Protein AF-A0A845WGE0-F1 (afdb_monomer)

pLDDT: mean 90.98, std 5.56, range [73.38, 97.06]

Mean predicted aligned error: 7.99 Å

Structure (mmCIF, N/CA/C/O backbone):
data_AF-A0A845WGE0-F1
#
_entry.id   AF-A0A845WGE0-F1
#
loop_
_atom_site.group_PDB
_atom_site.id
_atom_site.type_symbol
_atom_site.label_atom_id
_atom_site.label_alt_id
_atom_site.label_comp_id
_atom_site.label_asym_id
_atom_site.label_entity_id
_atom_site.label_seq_id
_atom_site.pdbx_PDB_ins_code
_atom_site.Cartn_x
_atom_site.Cartn_y
_atom_site.Cartn_z
_atom_site.occupancy
_atom_site.B_iso_or_equiv
_atom_site.auth_seq_id
_atom_site.auth_comp_id
_atom_site.auth_asym_id
_atom_site.auth_atom_id
_atom_site.pdbx_PDB_model_num
ATOM 1 N N . THR A 1 1 ? 9.457 -1.136 -33.233 1.00 73.38 1 THR A N 1
ATOM 2 C CA . THR A 1 1 ? 8.592 -1.005 -32.035 1.00 73.38 1 THR A CA 1
ATOM 3 C C . THR A 1 1 ? 7.409 -1.964 -32.046 1.00 73.38 1 THR A C 1
ATOM 5 O O . THR A 1 1 ? 7.099 -2.477 -30.983 1.00 73.38 1 THR A O 1
ATOM 8 N N . LEU A 1 2 ? 6.786 -2.268 -33.195 1.00 82.62 2 LEU A N 1
ATOM 9 C CA . LEU A 1 2 ? 5.668 -3.230 -33.269 1.00 82.62 2 LEU A CA 1
ATOM 10 C C . LEU A 1 2 ? 6.053 -4.666 -32.859 1.00 82.62 2 LEU A C 1
ATOM 12 O O . LEU A 1 2 ? 5.371 -5.253 -32.031 1.00 82.62 2 LEU A O 1
ATOM 16 N N . ILE A 1 3 ? 7.190 -5.190 -33.337 1.00 89.44 3 ILE A N 1
ATOM 17 C CA . ILE A 1 3 ? 7.697 -6.518 -32.927 1.00 89.44 3 ILE A CA 1
ATOM 18 C C . ILE A 1 3 ? 7.929 -6.569 -31.408 1.00 89.44 3 ILE A C 1
ATOM 20 O O . ILE A 1 3 ? 7.468 -7.479 -30.727 1.00 89.44 3 ILE A O 1
ATOM 24 N N . VAL A 1 4 ? 8.565 -5.535 -30.852 1.00 87.88 4 VAL A N 1
ATOM 25 C CA . VAL A 1 4 ? 8.800 -5.416 -29.403 1.00 87.88 4 VAL A CA 1
ATOM 26 C C . VAL A 1 4 ? 7.477 -5.409 -28.626 1.00 87.88 4 VAL A C 1
ATOM 28 O O . VAL A 1 4 ? 7.387 -6.056 -27.592 1.00 87.88 4 VAL A O 1
ATOM 31 N N . SER A 1 5 ? 6.436 -4.748 -29.142 1.00 89.12 5 SER A N 1
ATOM 32 C CA . SER A 1 5 ? 5.085 -4.753 -28.555 1.00 89.12 5 SER A CA 1
ATOM 33 C C . SER A 1 5 ? 4.500 -6.155 -28.497 1.00 89.12 5 SER A C 1
ATOM 35 O O . SER A 1 5 ? 4.084 -6.588 -27.428 1.00 89.12 5 SER A O 1
ATOM 37 N N . SER A 1 6 ? 4.568 -6.898 -29.603 1.00 91.88 6 SER A N 1
ATOM 38 C CA . SER A 1 6 ? 4.052 -8.268 -29.655 1.00 91.88 6 SER A CA 1
ATOM 39 C C . SER A 1 6 ? 4.784 -9.236 -28.719 1.00 91.88 6 SER A C 1
ATOM 41 O O . SER A 1 6 ? 4.144 -10.078 -28.103 1.00 91.88 6 SER A O 1
ATOM 43 N N . VAL A 1 7 ? 6.106 -9.097 -28.569 1.00 95.06 7 VAL A N 1
ATOM 44 C CA . VAL A 1 7 ? 6.926 -10.019 -27.762 1.00 95.06 7 VAL A CA 1
ATOM 45 C C . VAL A 1 7 ? 6.880 -9.681 -26.269 1.00 95.06 7 VAL A C 1
ATOM 47 O O . VAL A 1 7 ? 6.980 -10.574 -25.436 1.00 95.06 7 VAL A O 1
ATOM 50 N N . THR A 1 8 ? 6.73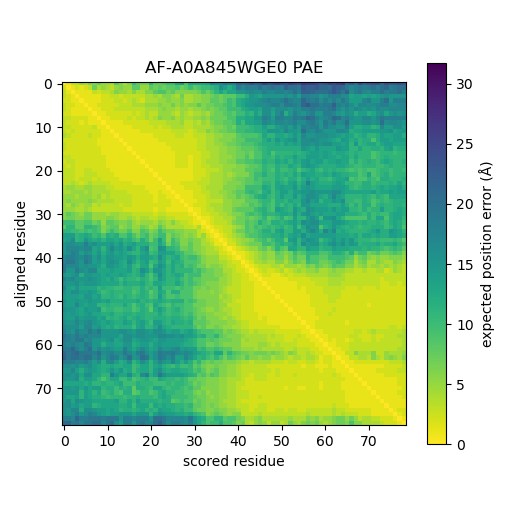3 -8.403 -25.909 1.00 92.69 8 THR A N 1
ATOM 51 C CA . THR A 1 8 ? 6.758 -7.959 -24.501 1.00 92.69 8 THR A CA 1
ATOM 52 C C . THR A 1 8 ? 5.373 -7.792 -23.878 1.00 92.69 8 THR A C 1
ATOM 54 O O . THR A 1 8 ? 5.273 -7.643 -22.664 1.00 92.69 8 THR A O 1
ATOM 57 N N . GLY A 1 9 ? 4.310 -7.751 -24.686 1.00 93.38 9 GLY A N 1
ATOM 58 C CA . GLY A 1 9 ? 2.949 -7.455 -24.228 1.00 93.38 9 GLY A CA 1
ATOM 59 C C . GLY A 1 9 ? 2.706 -5.982 -23.874 1.00 93.38 9 GLY A C 1
ATOM 60 O O . GLY A 1 9 ? 1.584 -5.606 -23.540 1.00 93.38 9 GLY A O 1
ATOM 61 N N . TYR A 1 10 ? 3.720 -5.116 -23.970 1.00 93.38 10 TYR A N 1
ATOM 62 C CA . TYR A 1 10 ? 3.543 -3.683 -23.764 1.00 93.38 10 TYR A CA 1
ATOM 63 C C . TYR A 1 10 ? 2.862 -3.025 -24.958 1.00 93.38 10 TYR A C 1
ATOM 65 O O . TYR A 1 10 ? 3.194 -3.295 -26.114 1.00 93.38 10 TYR A O 1
ATOM 73 N N . CYS A 1 11 ? 1.975 -2.068 -24.684 1.00 94.50 11 CYS A N 1
ATOM 74 C CA . CYS A 1 11 ? 1.423 -1.217 -25.728 1.00 94.50 11 CYS A CA 1
ATOM 75 C C . CYS A 1 11 ? 2.518 -0.345 -26.375 1.00 94.50 11 CYS A C 1
ATOM 77 O O . CYS A 1 11 ? 3.567 -0.047 -25.790 1.00 94.50 11 CYS A O 1
ATOM 79 N N . LEU A 1 12 ? 2.259 0.109 -27.602 1.00 94.00 12 LEU A N 1
ATOM 80 C CA . LEU A 1 12 ? 3.218 0.886 -28.388 1.00 94.00 12 LEU A CA 1
ATOM 81 C C . LEU A 1 12 ? 3.653 2.188 -27.693 1.00 94.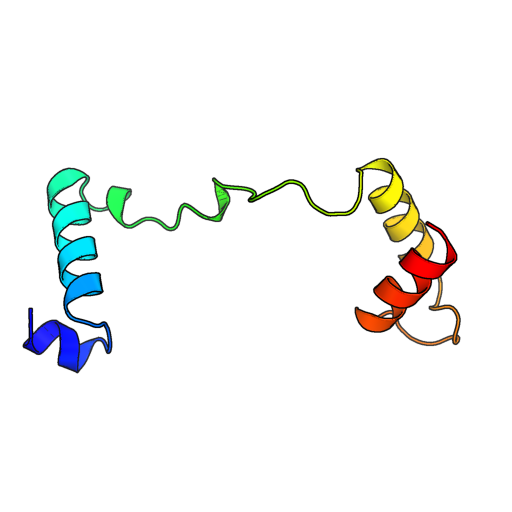00 12 LEU A C 1
ATOM 83 O O . LEU A 1 12 ? 4.800 2.618 -27.837 1.00 94.00 12 LEU A O 1
ATOM 87 N N . GLU A 1 13 ? 2.756 2.817 -26.935 1.00 94.88 13 GLU A N 1
ATOM 88 C CA . GLU A 1 13 ? 3.054 4.034 -26.180 1.00 94.88 13 GLU A CA 1
ATOM 89 C C . GLU A 1 13 ? 4.039 3.780 -25.041 1.00 94.88 13 GLU A C 1
ATOM 91 O O . GLU A 1 13 ? 5.019 4.519 -24.922 1.00 94.88 13 GLU A O 1
ATOM 96 N N . ALA A 1 14 ? 3.853 2.706 -24.268 1.00 93.62 14 ALA A N 1
ATOM 97 C CA . ALA A 1 14 ? 4.784 2.316 -23.213 1.00 93.62 14 ALA A CA 1
ATOM 98 C C . ALA A 1 14 ? 6.190 2.068 -23.781 1.00 93.62 14 ALA A C 1
ATOM 100 O O . ALA A 1 14 ? 7.170 2.593 -23.256 1.00 93.62 14 ALA A O 1
ATOM 101 N N . ILE A 1 15 ? 6.291 1.380 -24.924 1.00 95.25 15 ILE A N 1
ATOM 102 C CA . ILE A 1 15 ? 7.576 1.132 -25.598 1.00 95.25 15 ILE A CA 1
ATOM 103 C C . ILE A 1 15 ? 8.241 2.432 -26.044 1.00 95.25 15 ILE A C 1
ATOM 105 O O . ILE A 1 15 ? 9.442 2.613 -25.847 1.00 95.25 15 ILE A O 1
ATOM 109 N N . ARG A 1 16 ? 7.477 3.367 -26.622 1.00 95.12 16 ARG A N 1
ATOM 110 C CA . ARG A 1 16 ? 8.007 4.687 -26.999 1.00 95.12 16 ARG A CA 1
ATOM 111 C C . ARG A 1 16 ? 8.502 5.458 -25.775 1.00 95.12 16 ARG A C 1
ATOM 113 O O . ARG A 1 16 ? 9.538 6.109 -25.864 1.00 95.12 16 ARG A O 1
ATOM 120 N N . GLN A 1 17 ? 7.791 5.393 -24.650 1.00 94.88 17 GLN A N 1
ATOM 121 C CA . GLN A 1 17 ? 8.202 6.059 -23.412 1.00 94.88 17 GLN A CA 1
ATOM 122 C C . GLN A 1 17 ? 9.480 5.450 -22.832 1.00 94.88 17 GLN A C 1
ATOM 124 O O . GLN A 1 17 ? 10.399 6.194 -22.493 1.00 94.88 17 GLN A O 1
ATOM 129 N N . ILE A 1 18 ? 9.576 4.120 -22.790 1.00 93.69 18 ILE A N 1
ATOM 130 C CA . ILE A 1 18 ? 10.782 3.401 -22.358 1.00 93.69 18 ILE A CA 1
ATOM 131 C C . ILE A 1 18 ? 11.976 3.800 -23.234 1.00 93.69 18 ILE A C 1
ATOM 133 O O . ILE A 1 18 ? 12.994 4.246 -22.709 1.00 93.69 18 ILE A O 1
ATOM 137 N N . ALA A 1 19 ? 11.831 3.744 -24.563 1.00 95.00 19 ALA A N 1
ATOM 138 C CA . ALA A 1 19 ? 12.894 4.119 -25.495 1.00 95.00 19 ALA A CA 1
ATOM 139 C C . ALA A 1 19 ? 13.328 5.587 -25.333 1.00 95.00 19 ALA A C 1
ATOM 141 O O . ALA A 1 19 ? 14.518 5.884 -25.279 1.00 95.00 19 ALA A O 1
ATOM 142 N N . ARG A 1 20 ? 12.376 6.520 -25.197 1.00 95.75 20 ARG A N 1
ATOM 143 C CA . ARG A 1 20 ? 12.675 7.946 -24.967 1.00 95.75 20 ARG A CA 1
ATOM 144 C C . ARG A 1 20 ? 13.425 8.179 -23.658 1.00 95.75 20 ARG A C 1
ATOM 146 O O . ARG A 1 20 ? 14.361 8.975 -23.640 1.00 95.75 20 ARG A O 1
ATOM 153 N N . ARG A 1 21 ? 13.015 7.519 -22.569 1.00 95.38 21 ARG A N 1
ATOM 154 C CA . ARG A 1 21 ? 13.675 7.633 -21.259 1.00 95.38 21 ARG A CA 1
ATOM 155 C C . ARG A 1 21 ? 15.087 7.074 -21.307 1.00 95.38 21 ARG A C 1
ATOM 157 O O . ARG A 1 21 ? 16.008 7.765 -20.884 1.00 95.38 21 ARG A O 1
ATOM 164 N N . TYR A 1 22 ? 15.252 5.892 -21.893 1.00 95.62 22 TYR A N 1
ATOM 165 C CA . TYR A 1 22 ? 16.561 5.279 -22.071 1.00 95.62 22 TYR A CA 1
ATOM 166 C C . TYR A 1 22 ? 17.494 6.160 -22.906 1.00 95.62 22 TYR A C 1
ATOM 168 O O . TYR A 1 22 ? 18.607 6.445 -22.487 1.00 95.62 22 TYR A O 1
ATOM 176 N N . ASN A 1 23 ? 17.031 6.685 -24.041 1.00 96.62 23 ASN A N 1
ATOM 177 C CA . ASN A 1 23 ? 17.866 7.539 -24.892 1.00 96.62 23 ASN A CA 1
ATOM 178 C C . ASN A 1 23 ? 18.288 8.848 -24.206 1.00 96.62 23 ASN A C 1
ATOM 180 O O . ASN A 1 23 ? 19.318 9.412 -24.554 1.00 96.62 23 ASN A O 1
ATOM 184 N N . ARG A 1 24 ? 17.495 9.350 -23.252 1.00 96.81 24 ARG A N 1
ATOM 185 C CA . ARG A 1 24 ? 17.776 10.606 -22.541 1.00 96.81 24 ARG A CA 1
ATOM 186 C C . ARG A 1 24 ? 18.644 10.415 -21.297 1.00 96.81 24 ARG A C 1
ATOM 188 O O . ARG A 1 24 ? 19.440 11.288 -20.984 1.00 96.81 24 ARG A O 1
ATOM 195 N N . GLN A 1 25 ? 18.419 9.340 -20.547 1.00 95.31 25 GLN A N 1
ATOM 196 C CA . GLN A 1 25 ? 18.950 9.150 -19.188 1.00 95.31 25 GLN A CA 1
ATOM 197 C C . GLN A 1 25 ? 19.725 7.832 -19.038 1.00 95.31 25 GLN A C 1
ATOM 199 O O . GLN A 1 25 ? 20.116 7.456 -17.937 1.00 95.31 25 GLN A O 1
ATOM 204 N N . GLY A 1 26 ? 19.899 7.080 -20.124 1.00 94.88 26 GLY A N 1
ATOM 205 C CA . GLY A 1 26 ? 20.454 5.734 -20.091 1.00 94.88 26 GLY A CA 1
ATOM 206 C C . GLY A 1 26 ? 19.634 4.785 -19.213 1.00 94.88 26 GLY A C 1
ATOM 207 O O . GLY A 1 26 ? 18.431 4.955 -18.992 1.00 94.88 26 GLY A O 1
ATOM 208 N N . LYS A 1 27 ? 20.322 3.777 -18.672 1.00 93.62 27 LYS A N 1
ATOM 209 C CA . LYS A 1 27 ? 19.764 2.773 -17.751 1.00 93.62 27 LYS A CA 1
ATOM 210 C C . LYS A 1 27 ? 19.101 3.382 -16.506 1.00 93.62 27 LYS A C 1
ATOM 212 O O . LYS A 1 27 ? 18.101 2.859 -16.026 1.00 93.62 27 LYS A O 1
ATOM 217 N N . GLU A 1 28 ? 19.609 4.509 -16.014 1.00 91.81 28 GLU A N 1
ATOM 218 C CA . GLU A 1 28 ? 19.119 5.182 -14.801 1.00 91.81 28 GLU A CA 1
ATOM 219 C C . GLU A 1 28 ? 17.700 5.745 -14.976 1.00 91.81 28 GLU A C 1
ATOM 221 O O . GLU A 1 28 ? 16.942 5.880 -14.011 1.00 91.81 28 GLU A O 1
ATOM 226 N N . GLY A 1 29 ? 17.297 6.028 -16.219 1.00 89.25 29 GLY A N 1
ATOM 227 C CA . GLY A 1 29 ? 15.936 6.444 -16.562 1.00 89.25 29 GLY A CA 1
ATOM 228 C C . GLY A 1 29 ? 14.891 5.327 -16.527 1.00 89.25 29 GLY A C 1
ATOM 229 O O . GLY A 1 29 ? 13.698 5.618 -16.640 1.00 89.25 29 GLY A O 1
ATOM 230 N N . LEU A 1 30 ? 15.321 4.067 -16.395 1.00 92.12 30 LEU A N 1
ATOM 231 C CA . LEU A 1 30 ? 14.447 2.888 -16.358 1.00 92.12 30 LEU A CA 1
ATOM 232 C C . LEU A 1 30 ? 14.303 2.271 -14.959 1.00 92.12 30 LEU A C 1
ATOM 234 O O . LEU A 1 30 ? 13.529 1.333 -14.794 1.00 92.12 30 LEU A O 1
ATOM 238 N N . VAL A 1 31 ? 15.024 2.786 -13.961 1.00 89.38 31 VAL A N 1
ATOM 239 C CA . VAL A 1 31 ? 14.939 2.315 -12.571 1.00 89.38 31 VAL A CA 1
ATOM 240 C C . VAL A 1 31 ? 13.543 2.590 -12.003 1.00 89.38 31 VAL A C 1
ATOM 242 O O . VAL A 1 31 ? 12.989 3.670 -12.224 1.00 89.38 31 VAL A O 1
ATOM 245 N N . ASP A 1 32 ? 12.984 1.637 -11.248 1.00 85.88 32 ASP A N 1
ATOM 246 C CA . ASP A 1 32 ? 11.756 1.875 -10.488 1.00 85.88 32 ASP A CA 1
ATOM 247 C C . ASP A 1 32 ? 12.036 2.865 -9.352 1.00 85.88 32 ASP A C 1
ATOM 249 O O . ASP A 1 32 ? 12.754 2.573 -8.395 1.00 85.88 32 ASP A O 1
ATOM 253 N N . ARG A 1 33 ? 11.469 4.065 -9.477 1.00 81.81 33 ARG A N 1
ATOM 254 C CA . ARG A 1 33 ? 11.612 5.138 -8.490 1.00 81.81 33 ARG A CA 1
ATOM 255 C C . ARG A 1 33 ? 10.445 5.202 -7.511 1.00 81.81 33 ARG A C 1
ATOM 257 O O . ARG A 1 33 ? 10.425 6.104 -6.686 1.00 81.81 33 ARG A O 1
ATOM 264 N N . ARG A 1 34 ? 9.478 4.276 -7.549 1.00 82.12 34 ARG A N 1
ATOM 265 C CA . ARG A 1 34 ? 8.332 4.282 -6.616 1.00 82.12 34 ARG A CA 1
ATOM 266 C C . ARG A 1 34 ? 8.776 4.257 -5.156 1.00 82.12 34 ARG A C 1
ATOM 268 O O . ARG A 1 34 ? 8.200 4.968 -4.351 1.00 82.12 34 ARG A O 1
ATOM 275 N N . HIS A 1 35 ? 9.861 3.555 -4.833 1.00 76.38 35 HIS A N 1
ATOM 276 C CA . HIS A 1 35 ? 10.446 3.572 -3.486 1.00 76.38 35 HIS A CA 1
ATOM 277 C C . HIS A 1 35 ? 10.958 4.955 -3.045 1.00 76.38 35 HIS A C 1
ATOM 279 O O . HIS A 1 35 ? 11.019 5.231 -1.854 1.00 76.38 35 HIS A O 1
ATOM 285 N N . GLN A 1 36 ? 11.314 5.829 -3.991 1.00 80.62 36 GLN A N 1
ATOM 286 C CA . GLN A 1 36 ? 11.759 7.205 -3.729 1.00 80.62 36 GLN A CA 1
ATOM 287 C C . GLN A 1 36 ? 10.588 8.198 -3.672 1.00 80.62 36 GLN A C 1
ATOM 289 O O . GLN A 1 36 ? 10.770 9.354 -3.297 1.00 80.62 36 GLN A O 1
ATOM 294 N N . HIS A 1 37 ? 9.387 7.758 -4.046 1.00 80.56 37 HIS A N 1
ATOM 295 C CA . HIS A 1 37 ? 8.169 8.552 -4.021 1.00 80.56 37 HIS A CA 1
ATOM 296 C C . HIS A 1 37 ? 7.199 7.915 -3.021 1.00 80.56 37 HIS A C 1
ATOM 298 O O . HIS A 1 37 ? 6.376 7.099 -3.432 1.00 80.56 37 HIS A O 1
ATOM 304 N N . PRO A 1 38 ? 7.250 8.290 -1.726 1.00 73.56 38 PRO A N 1
ATOM 305 C CA . PRO A 1 38 ? 6.472 7.644 -0.659 1.00 73.56 38 PRO A CA 1
ATOM 306 C C . PRO A 1 38 ? 4.946 7.784 -0.809 1.00 73.56 38 PRO A C 1
ATOM 308 O O . PRO A 1 38 ? 4.193 7.280 0.017 1.00 73.56 38 PRO A O 1
ATOM 311 N N . GLY A 1 39 ? 4.477 8.428 -1.880 1.00 80.69 39 GLY A N 1
ATOM 312 C CA . GLY A 1 39 ? 3.069 8.669 -2.135 1.00 80.69 39 GLY A CA 1
ATOM 313 C C . GLY A 1 39 ? 2.512 9.789 -1.256 1.00 80.69 39 GLY A C 1
ATOM 314 O O . GLY A 1 39 ? 3.263 10.493 -0.574 1.00 80.69 39 GLY A O 1
ATOM 315 N N . PRO A 1 40 ? 1.191 10.015 -1.316 1.00 81.00 40 PRO A N 1
ATOM 316 C CA . PRO A 1 40 ? 0.520 10.917 -0.392 1.00 81.00 40 PRO A CA 1
ATOM 317 C C . PRO A 1 40 ? 0.634 10.393 1.044 1.00 81.00 40 PRO A C 1
ATOM 319 O O . PRO A 1 40 ? 0.756 9.189 1.271 1.00 81.00 40 PRO A O 1
ATOM 322 N N . LYS A 1 41 ? 0.558 11.307 2.017 1.00 81.69 41 LYS A N 1
ATOM 323 C CA . LYS A 1 41 ? 0.551 10.944 3.438 1.00 81.69 41 LYS A CA 1
ATOM 324 C C . LYS A 1 41 ? -0.587 9.951 3.710 1.00 81.69 41 LYS A C 1
ATOM 326 O O . LYS A 1 41 ? -1.711 10.162 3.253 1.00 81.69 41 LYS 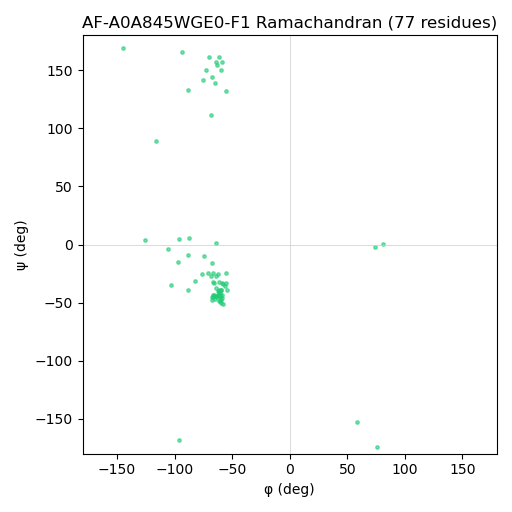A O 1
ATOM 331 N N . GLY A 1 42 ? -0.274 8.869 4.422 1.00 82.19 42 GLY A N 1
ATOM 332 C CA . GLY A 1 42 ? -1.252 7.852 4.806 1.00 82.19 42 GLY A CA 1
ATOM 333 C C . GLY A 1 42 ? -2.362 8.413 5.702 1.00 82.19 42 GLY A C 1
ATOM 334 O O . GLY A 1 42 ? -2.217 9.476 6.302 1.00 82.19 42 GLY A O 1
ATOM 335 N N . PHE A 1 43 ? -3.479 7.685 5.795 1.00 85.56 43 PHE A N 1
ATOM 336 C CA . PHE A 1 43 ? -4.640 8.063 6.617 1.00 85.56 43 PHE A CA 1
ATOM 337 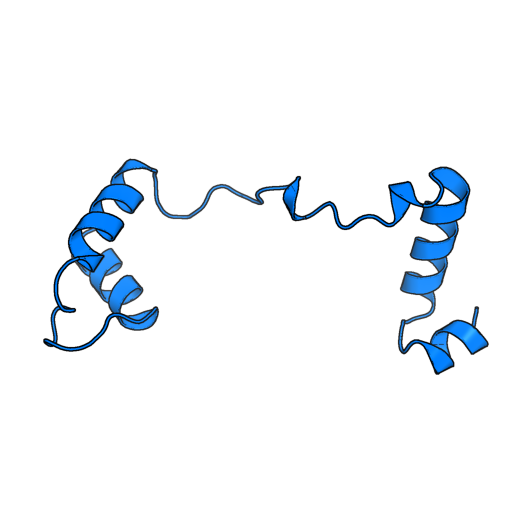C C . PHE A 1 43 ? -4.317 8.166 8.119 1.00 85.56 43 PHE A C 1
ATOM 339 O O . PHE A 1 43 ? -4.907 8.980 8.829 1.00 85.56 43 PHE A O 1
ATOM 346 N N . LEU A 1 44 ? -3.383 7.349 8.610 1.00 90.19 44 LEU A N 1
ATOM 347 C CA . LEU A 1 44 ? -2.971 7.351 10.011 1.00 90.19 44 LEU A CA 1
ATOM 348 C C . LEU A 1 44 ? -1.832 8.350 10.226 1.00 90.19 44 LEU A C 1
ATOM 350 O O . LEU A 1 44 ? -0.864 8.370 9.468 1.00 90.19 44 LEU A O 1
ATOM 354 N N . SER A 1 45 ? -1.949 9.172 11.272 1.00 91.38 45 SER A N 1
ATOM 355 C CA . SER A 1 45 ? -0.793 9.876 11.828 1.00 91.38 45 SER A CA 1
ATOM 356 C C . SER A 1 45 ? 0.138 8.882 12.523 1.00 91.38 45 SER A C 1
ATOM 358 O O . SER A 1 45 ? -0.296 7.797 12.914 1.00 91.38 45 SER A O 1
ATOM 360 N N . ASP A 1 46 ? 1.390 9.283 12.734 1.00 91.50 46 ASP A N 1
ATOM 361 C CA . ASP A 1 46 ? 2.405 8.461 13.405 1.00 91.50 46 ASP A CA 1
ATOM 362 C C . ASP A 1 46 ? 1.923 7.977 14.786 1.00 91.50 46 ASP A C 1
ATOM 364 O O . ASP A 1 46 ? 2.091 6.814 15.142 1.00 91.50 46 ASP A O 1
ATOM 368 N N . GLU A 1 47 ? 1.215 8.836 15.527 1.00 91.94 47 GLU A N 1
ATOM 369 C CA . GLU A 1 47 ? 0.594 8.482 16.809 1.00 91.94 47 GLU A CA 1
ATOM 370 C C . GLU A 1 47 ? -0.447 7.365 16.659 1.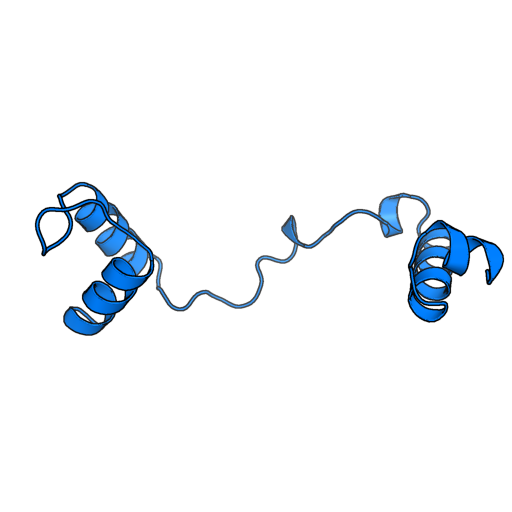00 91.94 47 GLU A C 1
ATOM 372 O O . GLU A 1 47 ? -0.414 6.376 17.388 1.00 91.94 47 GLU A O 1
ATOM 377 N N . ARG A 1 48 ? -1.365 7.487 15.691 1.00 92.69 48 ARG A N 1
ATOM 378 C CA . ARG A 1 48 ? -2.407 6.473 15.450 1.00 92.69 48 ARG A CA 1
ATOM 379 C C . ARG A 1 48 ? -1.811 5.158 14.959 1.00 92.69 48 ARG A C 1
ATOM 381 O O . ARG A 1 48 ? -2.349 4.097 15.264 1.00 92.69 48 ARG A O 1
ATOM 388 N N . GLN A 1 49 ? -0.707 5.224 14.221 1.00 94.06 49 GLN A N 1
ATOM 389 C CA . GLN A 1 49 ? 0.030 4.040 13.809 1.00 94.06 49 GLN A CA 1
ATOM 390 C C . GLN A 1 49 ? 0.665 3.332 15.014 1.00 94.06 49 GLN A C 1
ATOM 392 O O . GLN A 1 49 ? 0.512 2.121 15.130 1.00 94.06 49 GLN A O 1
ATOM 397 N N . ALA A 1 50 ? 1.269 4.067 15.953 1.00 94.75 50 ALA A N 1
ATOM 398 C CA . ALA A 1 50 ? 1.803 3.485 17.187 1.00 94.75 50 ALA A CA 1
ATOM 399 C C . ALA A 1 50 ? 0.707 2.815 18.039 1.00 94.75 50 ALA A C 1
ATOM 401 O O . ALA A 1 50 ? 0.899 1.709 18.543 1.00 94.75 50 ALA A O 1
ATOM 402 N N . TYR A 1 51 ? -0.480 3.428 18.139 1.00 94.50 51 TYR A N 1
ATOM 403 C CA . TYR A 1 51 ? -1.633 2.800 18.800 1.00 94.50 51 TYR A CA 1
ATOM 404 C C . TYR A 1 51 ? -2.049 1.491 18.128 1.00 94.50 51 TYR A C 1
ATOM 406 O O . TYR A 1 51 ? -2.330 0.506 18.814 1.00 94.50 51 TYR A O 1
ATOM 414 N N . LEU A 1 52 ? -2.079 1.467 16.793 1.00 94.62 52 LEU A N 1
ATOM 415 C CA . LEU A 1 52 ? -2.371 0.247 16.051 1.00 94.62 52 LEU A CA 1
ATOM 416 C C . LEU A 1 52 ? -1.296 -0.822 16.302 1.00 94.62 52 LEU A C 1
ATOM 418 O O . LEU A 1 52 ? -1.641 -1.970 16.560 1.00 94.62 52 LEU A O 1
ATOM 422 N N . GLU A 1 53 ? -0.012 -0.464 16.286 1.00 95.44 53 GLU A N 1
ATOM 423 C CA . GLU A 1 53 ? 1.092 -1.397 16.557 1.00 95.44 53 GLU A CA 1
ATOM 424 C C . GLU A 1 53 ? 1.003 -2.031 17.951 1.00 95.44 53 GLU A C 1
ATOM 426 O O . GLU A 1 53 ? 1.246 -3.233 18.087 1.00 95.44 53 GLU A O 1
ATOM 431 N N . MET A 1 54 ? 0.597 -1.256 18.964 1.00 95.00 54 MET A N 1
ATOM 432 C CA . MET A 1 54 ? 0.335 -1.772 20.310 1.00 95.00 54 MET A CA 1
ATOM 433 C C . MET A 1 54 ? -0.856 -2.737 20.329 1.00 95.00 54 MET A C 1
ATOM 435 O O . MET A 1 54 ? -0.764 -3.809 20.920 1.00 95.00 54 MET A O 1
ATOM 439 N N . ALA A 1 55 ? -1.960 -2.398 19.658 1.00 93.94 55 ALA A N 1
ATOM 440 C CA . ALA A 1 55 ? -3.150 -3.248 19.612 1.00 93.94 55 ALA A CA 1
ATOM 441 C C . ALA A 1 55 ? -2.914 -4.576 18.876 1.00 93.94 55 ALA A C 1
ATOM 443 O O . ALA A 1 55 ? -3.477 -5.604 19.250 1.00 93.94 55 ALA A O 1
ATOM 444 N N . LEU A 1 56 ? -2.052 -4.569 17.856 1.00 95.44 56 LEU A N 1
ATOM 445 C CA . LEU A 1 56 ? -1.680 -5.762 17.095 1.00 95.44 56 LEU A CA 1
ATOM 446 C C . LEU A 1 56 ? -0.871 -6.786 17.910 1.00 95.44 56 LEU A C 1
ATOM 448 O O . LEU A 1 56 ? -0.771 -7.933 17.473 1.00 95.44 56 LEU A O 1
ATOM 452 N N . GLN A 1 57 ? -0.308 -6.404 19.066 1.00 95.44 57 GLN A N 1
ATOM 453 C CA . GLN A 1 57 ? 0.370 -7.347 19.969 1.00 95.44 57 GLN A CA 1
ATOM 454 C C . GLN A 1 57 ? -0.612 -8.283 20.681 1.00 95.44 57 GLN A C 1
ATOM 456 O O . GLN A 1 57 ? -0.246 -9.391 21.068 1.00 95.44 57 GLN A O 1
ATOM 461 N N . GLU A 1 58 ? -1.863 -7.852 20.828 1.00 92.88 58 GLU A N 1
ATOM 462 C CA . GLU A 1 58 ? -2.928 -8.635 21.439 1.00 92.88 58 GLU A CA 1
ATOM 463 C C . GLU A 1 58 ? -3.725 -9.404 20.379 1.00 92.88 58 GLU A C 1
ATOM 465 O O . GLU A 1 58 ? -3.662 -9.132 19.174 1.00 92.88 58 GLU A O 1
ATOM 470 N N . LYS A 1 59 ? -4.530 -10.375 20.823 1.00 92.50 59 LYS A N 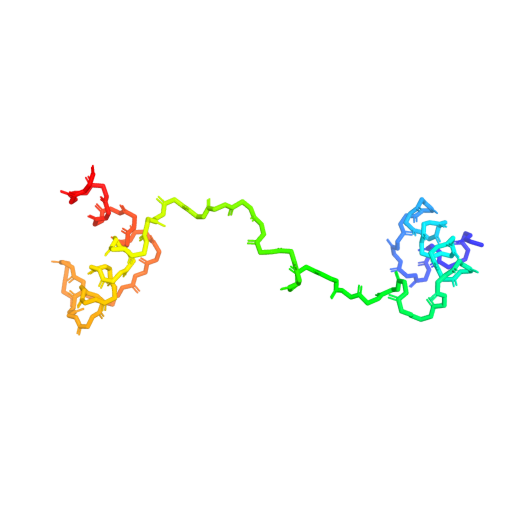1
ATOM 471 C CA . LYS A 1 59 ? -5.506 -11.018 19.933 1.00 92.50 59 LYS A CA 1
ATOM 472 C C . LYS A 1 59 ? -6.485 -9.981 19.388 1.00 92.50 59 LYS A C 1
ATOM 474 O O . LYS A 1 59 ? -6.823 -9.009 20.061 1.00 92.50 59 LYS A O 1
ATOM 479 N N . ALA A 1 60 ? -6.987 -10.228 18.180 1.00 92.88 60 ALA A N 1
ATOM 480 C CA . ALA A 1 60 ? -8.042 -9.394 17.629 1.00 92.88 60 ALA A CA 1
ATOM 481 C C . ALA A 1 60 ? -9.283 -9.412 18.553 1.00 92.88 60 ALA A C 1
ATOM 483 O O . ALA A 1 60 ? -9.459 -10.379 19.299 1.00 92.88 60 ALA A O 1
ATOM 484 N N . PRO A 1 61 ? -10.170 -8.399 18.501 1.00 88.38 61 PRO A N 1
ATOM 485 C CA . PRO A 1 61 ? -11.320 -8.293 19.411 1.00 88.38 61 PRO A CA 1
ATOM 486 C C . PRO A 1 61 ? -12.255 -9.513 19.427 1.00 88.38 61 PRO A C 1
ATOM 488 O O . PRO A 1 61 ? -12.928 -9.769 20.418 1.00 88.38 61 PRO A O 1
ATOM 491 N N . ASP A 1 62 ? -12.283 -10.287 18.341 1.00 89.69 62 ASP A N 1
ATOM 492 C CA . ASP A 1 62 ? -13.040 -11.536 18.210 1.00 89.69 62 ASP A CA 1
ATOM 493 C C . ASP A 1 62 ? -12.275 -12.784 18.704 1.00 89.69 62 ASP A C 1
ATOM 495 O O . ASP A 1 62 ? -12.731 -13.912 18.533 1.00 89.69 62 ASP A O 1
ATOM 499 N N . GLY A 1 63 ? -11.089 -12.602 19.287 1.00 89.25 63 GLY A N 1
ATOM 500 C CA . GLY A 1 63 ? -10.213 -13.656 19.801 1.00 89.25 63 GLY A CA 1
ATOM 501 C C . GLY A 1 63 ? -9.358 -14.366 18.743 1.00 89.25 63 GLY A C 1
ATOM 502 O O . GLY A 1 63 ? -8.593 -15.271 19.094 1.00 89.25 63 GLY A O 1
ATOM 503 N N . GLY A 1 64 ? -9.469 -13.984 17.467 1.00 91.12 64 GLY A N 1
A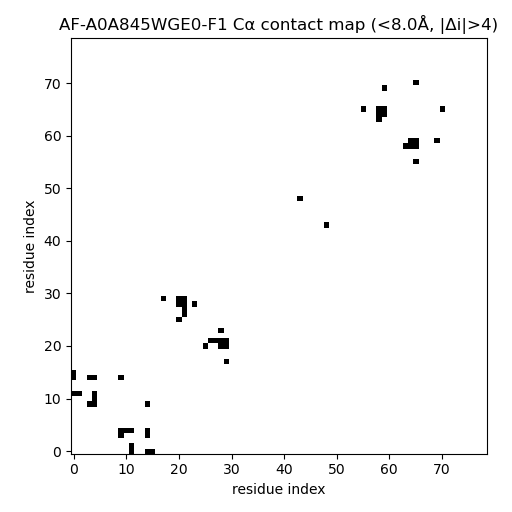TOM 504 C CA . GLY A 1 64 ? -8.719 -14.574 16.356 1.00 91.12 64 GLY A CA 1
ATOM 505 C C . GLY A 1 64 ? -7.455 -13.799 15.965 1.00 91.12 64 GLY A C 1
ATOM 506 O O . GLY A 1 64 ? -7.009 -12.883 16.655 1.00 91.12 64 GLY A O 1
ATOM 507 N N . LEU A 1 65 ? -6.886 -14.154 14.809 1.00 95.00 65 LEU A N 1
ATOM 508 C CA . LEU A 1 65 ? -5.795 -13.394 14.190 1.00 95.00 65 LEU A CA 1
ATOM 509 C C . LEU A 1 65 ? -6.305 -12.081 13.588 1.00 95.00 65 LEU A C 1
ATOM 511 O O . LEU A 1 65 ? -7.441 -12.002 13.102 1.00 95.00 65 LEU A O 1
ATOM 515 N N . TRP A 1 66 ? -5.436 -11.075 13.567 1.00 97.06 66 TRP A N 1
ATOM 516 C C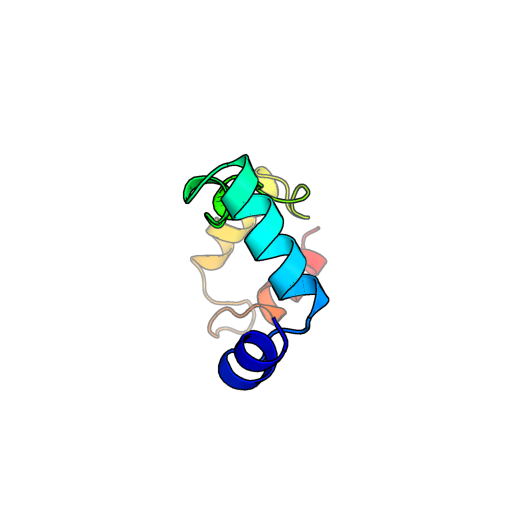A . TRP A 1 66 ? -5.674 -9.820 12.867 1.00 97.06 66 TRP A CA 1
ATOM 517 C C . TRP A 1 66 ? -5.704 -10.010 11.346 1.00 97.06 66 TRP A C 1
ATOM 519 O O . TRP A 1 66 ? -4.965 -10.811 10.778 1.00 97.06 66 TRP A O 1
ATOM 529 N N . ASN A 1 67 ? -6.563 -9.245 10.674 1.00 95.56 67 ASN A N 1
ATOM 530 C CA . ASN A 1 67 ? -6.575 -9.097 9.220 1.00 95.56 67 ASN A CA 1
ATOM 531 C C . ASN A 1 67 ? -6.968 -7.657 8.853 1.00 95.56 67 ASN A C 1
ATOM 533 O O . ASN A 1 67 ? -7.422 -6.899 9.712 1.00 95.56 67 ASN A O 1
ATOM 537 N N . GLY A 1 68 ? -6.822 -7.284 7.579 1.00 94.44 68 GLY A N 1
ATOM 538 C CA . GLY A 1 68 ? -7.075 -5.908 7.135 1.00 94.44 68 GLY A CA 1
ATOM 539 C C . GLY A 1 68 ? -8.491 -5.403 7.431 1.00 94.44 68 GLY A C 1
ATOM 540 O O . GLY A 1 68 ? -8.660 -4.233 7.764 1.00 94.44 68 GLY A O 1
ATOM 541 N N . ARG A 1 69 ? -9.506 -6.278 7.384 1.00 95.56 69 ARG A N 1
ATOM 542 C CA . ARG A 1 69 ? -10.885 -5.895 7.714 1.00 95.56 69 ARG A CA 1
ATOM 543 C C . ARG A 1 69 ? -11.026 -5.558 9.196 1.00 95.56 69 ARG A C 1
ATOM 545 O O . ARG A 1 69 ? -11.547 -4.498 9.518 1.00 95.56 69 ARG A O 1
ATOM 552 N N . LYS A 1 70 ? -10.496 -6.414 10.071 1.00 96.06 70 LYS A N 1
ATOM 553 C CA . LYS A 1 70 ? -10.524 -6.205 11.525 1.00 96.06 70 LYS A CA 1
ATOM 554 C C . LYS A 1 70 ? -9.775 -4.946 11.940 1.00 96.06 70 LYS A C 1
ATOM 556 O O . LYS A 1 70 ? -10.245 -4.230 12.811 1.00 96.06 70 LYS A O 1
ATOM 561 N N . VAL A 1 71 ? -8.640 -4.660 11.298 1.00 95.38 71 VAL A N 1
ATOM 562 C CA . VAL A 1 71 ? -7.915 -3.397 11.502 1.00 95.38 71 VAL A CA 1
ATOM 563 C C . VAL A 1 71 ? -8.800 -2.210 11.124 1.00 95.38 71 VAL A C 1
ATOM 565 O O . VAL A 1 71 ? -8.893 -1.263 11.893 1.00 95.38 71 VAL A O 1
ATOM 568 N N . GLY A 1 72 ? -9.493 -2.271 9.984 1.00 94.19 72 GLY A N 1
ATOM 569 C CA . GLY A 1 72 ? -10.434 -1.228 9.571 1.00 94.19 72 GLY A CA 1
ATOM 570 C C . GLY A 1 72 ? -11.571 -1.013 10.574 1.00 94.19 72 GLY A C 1
ATOM 571 O O . GLY A 1 72 ? -11.792 0.115 11.006 1.00 94.19 72 GLY A O 1
ATOM 572 N N . ASP A 1 73 ? -12.243 -2.092 10.983 1.00 94.62 73 ASP A N 1
ATOM 573 C CA . ASP A 1 73 ? -13.346 -2.025 11.950 1.00 94.62 73 ASP A CA 1
ATOM 574 C C . ASP A 1 73 ? -12.862 -1.487 13.315 1.00 94.62 73 ASP A C 1
ATOM 576 O O . ASP A 1 73 ? -13.527 -0.653 13.927 1.00 94.62 73 ASP A O 1
ATOM 580 N N . TRP A 1 74 ? -11.669 -1.894 13.764 1.00 93.56 74 TRP A N 1
ATOM 581 C CA . TRP A 1 74 ? -11.045 -1.389 14.991 1.00 93.56 74 TRP A CA 1
ATOM 582 C C . TRP A 1 74 ? -10.686 0.099 14.899 1.00 93.56 74 TRP A C 1
ATOM 584 O O . TRP A 1 74 ? -10.971 0.854 15.824 1.00 93.56 74 TRP A O 1
ATOM 594 N N . LEU A 1 75 ? -10.121 0.544 13.770 1.00 93.50 75 LEU A N 1
ATOM 595 C CA . LEU A 1 75 ? -9.801 1.955 13.545 1.00 93.50 75 LEU A CA 1
ATOM 596 C C . LEU A 1 75 ? -11.057 2.831 13.594 1.00 93.50 75 LEU A C 1
ATOM 598 O O . LEU A 1 75 ? -11.007 3.885 14.212 1.00 93.50 75 LEU A O 1
ATOM 602 N N . THR A 1 76 ? -12.172 2.390 12.995 1.00 92.69 76 THR A N 1
ATOM 603 C CA . THR A 1 76 ? -13.463 3.110 13.046 1.00 92.69 76 THR A CA 1
ATOM 604 C C . THR A 1 76 ? -14.097 3.108 14.439 1.00 92.69 76 THR A C 1
ATOM 606 O O . THR A 1 76 ? -14.855 4.012 14.770 1.00 92.69 76 THR A O 1
ATOM 609 N N . ALA A 1 77 ? -13.819 2.098 15.266 1.00 90.50 77 ALA A N 1
ATOM 610 C CA . ALA A 1 77 ? -14.323 2.056 16.637 1.00 90.50 77 ALA A CA 1
ATOM 611 C C . ALA A 1 77 ? -13.567 3.004 17.586 1.00 90.50 77 ALA A C 1
ATOM 613 O O . ALA A 1 77 ? -14.122 3.403 18.608 1.00 90.50 77 ALA A O 1
ATOM 614 N N . ILE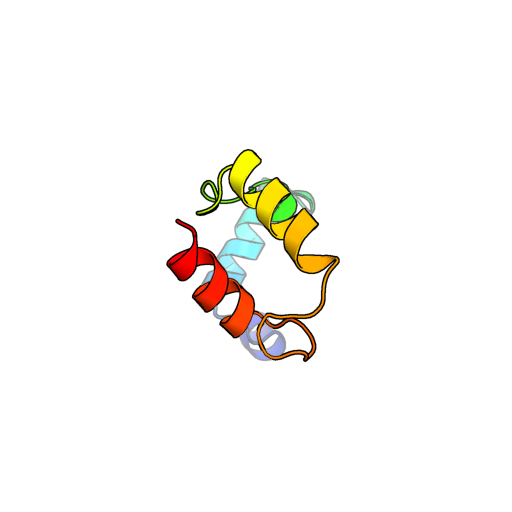 A 1 78 ? -12.310 3.340 17.273 1.00 87.88 78 ILE A N 1
ATOM 615 C CA . ILE A 1 78 ? -11.433 4.147 18.137 1.00 87.88 78 ILE A CA 1
ATOM 616 C C . ILE A 1 78 ? -11.294 5.603 17.677 1.00 87.88 78 ILE A C 1
ATOM 618 O O . ILE A 1 78 ? -11.167 6.482 18.531 1.00 87.88 78 ILE A O 1
ATOM 622 N N . PHE A 1 79 ? -11.291 5.866 16.366 1.00 85.06 79 PHE A N 1
ATOM 623 C CA . PHE A 1 79 ? -11.065 7.192 15.773 1.00 85.06 79 PHE A CA 1
ATOM 624 C C . PHE A 1 79 ? -12.236 7.639 14.901 1.00 85.06 79 PHE A C 1
ATOM 626 O O . PHE A 1 79 ? -12.493 8.865 14.904 1.00 85.06 79 PHE A O 1
#

Solvent-accessible surface area (backbone atoms only — not comparable to full-atom values): 4976 Å² total; per-residue (Å²): 107,68,68,58,22,73,78,67,72,44,54,67,65,58,51,52,49,52,52,53,33,33,76,73,48,40,75,72,50,69,58,85,55,62,86,79,50,83,68,74,84,66,95,60,52,73,68,57,46,50,53,48,58,58,54,66,76,48,66,31,97,87,70,46,81,78,47,75,66,57,52,51,56,50,49,66,73,77,106

Radius of gyration: 21.91 Å; Cα contacts (8 Å, |Δi|>4): 29; chains: 1; bounding box: 35×26×55 Å

Secondary structure (DSSP, 8-state):
-HHHHHHH---HHHHHHHHHHHHHHGGGGGS--GGG---SPPSS-HHHHHHHHHHTTSPPTTSS---HHHHHHHHHHH-

Foldseek 3Di:
DVVCCVVVVDDPVVVVVVVVQCVVPNPVSVDPCVVVVVDPDDPDDPVRVVVLVVVQVDAQPVRHHDDPVSSVVVSVVPD

Sequence (79 aa):
TLIVSSVTGYCLEAIRQIARRYNRQGKEGLVDRRHQHPGPKGFLSDERQAYLEMALQEKAPDGGLWNGRKVGDWLTAIF